Protein AF-A0A9D2FUJ1-F1 (afdb_monomer_lite)

Sequence (93 aa):
MILISLLTLFCIGIFVGVAFSGVPKVSEWAMRRAIQKYFIVKANEYSLEVDMENPGWFLVTTAEGQYQVKFSDLKPIQVVQSYELSSVEGEEA

pLDDT: mean 71.36, std 12.02, range [39.41, 85.69]

Organism: NCBI:txid2838763

Foldseek 3Di:
DVVVVVVVVVVVVVVVVVVVVPPPVVLVVLVLVQCCVPVVDDSVQWDWAQDPPDHQWIWIQGPVAIKIFHWDPDPSIHTPDIDGPPPPDDDDD

Radius of gyration: 20.02 Å; chains: 1; bounding box: 27×37×72 Å

Secondary structure (DSSP, 8-state):
-HHHHHHHHHHHHHHHHHHHT-S-HHHHHHHHHHHHHHH---TTSEEEEE-SSSTT-EEEEESS-EEEEEE-SSSSP-EEEEEEE--------

Structure (mmCIF, N/CA/C/O backbone):
data_AF-A0A9D2FUJ1-F1
#
_entry.id   AF-A0A9D2FUJ1-F1
#
loop_
_atom_site.group_PDB
_atom_site.id
_atom_site.type_symbol
_atom_site.label_atom_id
_atom_site.label_alt_id
_atom_site.label_comp_id
_atom_site.label_asym_id
_atom_site.label_entity_id
_atom_site.label_seq_id
_atom_site.pdbx_PDB_ins_code
_atom_site.Cartn_x
_atom_site.Cartn_y
_atom_site.Cartn_z
_atom_site.occupancy
_atom_site.B_iso_or_equiv
_atom_site.auth_seq_id
_atom_site.auth_comp_id
_atom_site.auth_asym_id
_atom_site.auth_atom_id
_atom_site.pdbx_PDB_model_num
ATOM 1 N N . MET A 1 1 ? 12.781 4.744 -48.879 1.00 60.06 1 MET A N 1
ATOM 2 C CA . MET A 1 1 ? 13.613 4.975 -47.673 1.00 60.06 1 MET A CA 1
ATOM 3 C C . MET A 1 1 ? 12.850 5.681 -46.545 1.00 60.06 1 MET A C 1
ATOM 5 O O . MET A 1 1 ? 12.953 5.215 -45.424 1.00 60.06 1 MET A O 1
ATOM 9 N N . ILE A 1 2 ? 12.023 6.706 -46.813 1.00 66.56 2 ILE A N 1
ATOM 10 C CA . ILE A 1 2 ? 11.290 7.488 -45.781 1.00 66.56 2 ILE A CA 1
ATOM 11 C C . ILE A 1 2 ? 10.133 6.718 -45.101 1.00 66.56 2 ILE A C 1
ATOM 13 O O . ILE A 1 2 ? 9.885 6.866 -43.908 1.00 66.56 2 ILE A O 1
ATOM 17 N N . LEU A 1 3 ? 9.432 5.853 -45.841 1.00 63.66 3 LEU A N 1
ATOM 18 C CA . LEU A 1 3 ? 8.316 5.057 -45.301 1.00 63.66 3 LEU A CA 1
ATOM 19 C C . LEU A 1 3 ? 8.761 4.048 -44.229 1.00 63.66 3 LEU A C 1
ATOM 21 O O . LEU A 1 3 ? 8.052 3.822 -43.255 1.00 63.66 3 LEU A O 1
ATOM 25 N N . ILE A 1 4 ? 9.959 3.481 -44.387 1.00 67.50 4 ILE A N 1
ATOM 26 C CA . ILE A 1 4 ? 10.513 2.494 -43.453 1.00 67.50 4 ILE A CA 1
ATOM 27 C C . ILE A 1 4 ? 10.955 3.188 -42.159 1.00 67.50 4 ILE A C 1
ATOM 29 O O . ILE A 1 4 ? 10.722 2.652 -41.081 1.00 67.50 4 ILE A O 1
ATOM 33 N N . SER A 1 5 ? 11.510 4.405 -42.248 1.00 68.69 5 SER A N 1
ATOM 34 C CA . SER A 1 5 ? 11.883 5.189 -41.064 1.00 68.69 5 SER A CA 1
ATOM 35 C C . SER A 1 5 ? 10.677 5.684 -40.261 1.00 68.69 5 SER A C 1
ATOM 37 O O . SER A 1 5 ? 10.760 5.783 -39.041 1.00 68.69 5 SER A O 1
ATOM 39 N N . LEU A 1 6 ? 9.545 5.977 -40.916 1.00 68.69 6 LEU A N 1
ATOM 40 C CA . LEU A 1 6 ? 8.307 6.311 -40.199 1.00 68.69 6 LEU A CA 1
ATOM 41 C C . LEU A 1 6 ? 7.750 5.099 -39.446 1.00 68.69 6 LEU A C 1
ATOM 43 O O . LEU A 1 6 ? 7.321 5.233 -38.302 1.00 68.69 6 LEU A O 1
ATOM 47 N N . LEU A 1 7 ? 7.784 3.919 -40.072 1.00 73.25 7 LEU A N 1
ATOM 48 C CA . LEU A 1 7 ? 7.298 2.687 -39.455 1.00 73.25 7 LEU A CA 1
ATOM 49 C C . LEU A 1 7 ? 8.141 2.306 -38.227 1.00 73.25 7 LEU A C 1
ATOM 51 O O . LEU A 1 7 ? 7.590 1.932 -37.195 1.00 73.25 7 LEU A O 1
ATOM 55 N N . THR A 1 8 ? 9.467 2.454 -38.303 1.00 70.19 8 THR A N 1
ATOM 56 C CA . THR A 1 8 ? 10.354 2.163 -37.167 1.00 70.19 8 THR A CA 1
ATOM 57 C C . THR A 1 8 ? 10.171 3.151 -36.019 1.00 70.19 8 THR A C 1
ATOM 59 O O . THR A 1 8 ? 10.086 2.718 -34.872 1.00 70.19 8 THR A O 1
ATOM 62 N N . LEU A 1 9 ? 10.029 4.452 -36.296 1.00 69.69 9 LEU A N 1
ATOM 63 C CA . LEU A 1 9 ? 9.717 5.454 -35.267 1.00 69.69 9 LEU A CA 1
ATOM 64 C C . LEU A 1 9 ? 8.368 5.183 -34.588 1.00 69.69 9 LEU A C 1
ATOM 66 O O . LEU A 1 9 ? 8.262 5.309 -33.368 1.00 69.69 9 LEU A O 1
ATOM 70 N N . PHE A 1 10 ? 7.360 4.751 -35.349 1.00 72.00 10 PHE A N 1
ATOM 71 C CA . PHE A 1 10 ? 6.050 4.395 -34.806 1.00 72.00 10 PHE A CA 1
ATOM 72 C C . PHE A 1 10 ? 6.119 3.155 -33.899 1.00 72.00 10 PHE A C 1
ATOM 74 O O . PHE A 1 10 ? 5.568 3.160 -32.798 1.00 72.00 10 PHE A O 1
ATOM 81 N N . CYS A 1 11 ? 6.866 2.121 -34.301 1.00 65.75 11 CYS A N 1
ATOM 82 C CA . CYS A 1 11 ? 7.084 0.933 -33.472 1.00 65.75 11 CYS A CA 1
ATOM 83 C C . CYS A 1 11 ? 7.844 1.248 -32.173 1.00 65.75 11 CYS A C 1
ATOM 85 O O . CYS A 1 11 ? 7.472 0.736 -31.118 1.00 65.75 11 CYS A O 1
ATOM 87 N N . ILE A 1 12 ? 8.867 2.108 -32.226 1.00 66.69 12 ILE A N 1
ATOM 88 C CA . ILE A 1 12 ? 9.623 2.529 -31.036 1.00 66.69 12 ILE A CA 1
ATOM 89 C C . ILE A 1 12 ? 8.732 3.364 -30.105 1.00 66.69 12 ILE A C 1
ATOM 91 O O . ILE A 1 12 ? 8.730 3.131 -28.899 1.00 66.69 12 ILE A O 1
ATOM 95 N N . GLY A 1 13 ? 7.915 4.274 -30.648 1.00 60.53 13 GLY A N 1
ATOM 96 C CA . GLY A 1 13 ? 6.973 5.080 -29.864 1.00 60.53 13 GLY A CA 1
ATOM 97 C C . GLY A 1 13 ? 5.940 4.241 -29.103 1.00 60.53 13 GLY A C 1
ATOM 98 O O . GLY A 1 13 ? 5.684 4.506 -27.929 1.00 60.53 13 GLY A O 1
ATOM 99 N N . ILE A 1 14 ? 5.402 3.184 -29.724 1.00 61.16 14 ILE A N 1
ATOM 100 C CA . ILE A 1 14 ? 4.470 2.256 -29.059 1.00 61.16 14 ILE A CA 1
ATOM 101 C C . ILE A 1 14 ? 5.184 1.444 -27.972 1.00 61.16 14 ILE A C 1
ATOM 103 O O . ILE A 1 14 ? 4.661 1.314 -26.868 1.00 61.16 14 ILE A O 1
ATOM 107 N N . PHE A 1 15 ? 6.387 0.930 -28.244 1.00 58.09 15 PHE A N 1
ATOM 108 C CA . PHE A 1 15 ? 7.144 0.148 -27.260 1.00 58.09 15 PHE A CA 1
ATOM 109 C C . PHE A 1 15 ? 7.530 0.970 -26.026 1.00 58.09 15 PHE A C 1
ATOM 111 O O . PHE A 1 15 ? 7.392 0.495 -24.899 1.00 58.09 15 PHE A O 1
ATOM 118 N N . VAL A 1 16 ? 7.967 2.215 -26.226 1.00 56.66 16 VAL A N 1
ATOM 119 C CA . VAL A 1 16 ? 8.318 3.128 -25.128 1.00 56.66 16 VAL A CA 1
ATOM 120 C C . VAL A 1 16 ? 7.063 3.557 -24.357 1.00 56.66 16 VAL A C 1
ATOM 122 O O . VAL A 1 16 ? 7.083 3.569 -23.127 1.00 56.66 16 VAL A O 1
ATOM 125 N N . GLY A 1 17 ? 5.945 3.821 -25.043 1.00 53.31 17 GLY A N 1
ATOM 126 C CA . GLY A 1 17 ? 4.669 4.157 -24.398 1.00 53.31 17 GLY A CA 1
ATOM 127 C C . GLY A 1 17 ? 4.097 3.024 -23.536 1.00 53.31 17 GLY A C 1
ATOM 128 O O . GLY A 1 17 ? 3.620 3.270 -22.429 1.00 53.31 17 GLY A O 1
ATOM 129 N N . VAL A 1 18 ? 4.201 1.772 -23.997 1.00 55.97 18 VAL A N 1
ATOM 130 C CA . VAL A 1 18 ? 3.758 0.584 -23.241 1.00 55.97 18 VAL A CA 1
ATOM 131 C C . VAL A 1 18 ? 4.680 0.291 -22.051 1.00 55.97 18 VAL A C 1
ATOM 133 O O . VAL A 1 18 ? 4.204 -0.140 -21.002 1.00 55.97 18 VAL A O 1
ATOM 136 N N . ALA A 1 19 ? 5.983 0.564 -22.167 1.00 53.59 19 ALA A N 1
ATOM 137 C CA . ALA A 1 19 ? 6.920 0.401 -21.056 1.00 53.59 19 ALA A CA 1
ATOM 138 C C . ALA A 1 19 ? 6.673 1.419 -19.925 1.00 53.59 19 ALA A C 1
ATOM 140 O O . ALA A 1 19 ? 6.748 1.057 -18.751 1.00 53.59 19 ALA A O 1
ATOM 141 N N . PHE A 1 20 ? 6.313 2.666 -20.254 1.00 47.34 20 PHE A N 1
ATOM 142 C CA . PHE A 1 20 ? 6.018 3.703 -19.255 1.00 47.34 20 PHE A CA 1
ATOM 143 C C . PHE A 1 20 ? 4.651 3.546 -18.571 1.00 47.34 20 PHE A C 1
ATOM 145 O O . PHE A 1 20 ? 4.509 3.950 -17.420 1.00 47.34 20 PHE A O 1
ATOM 152 N N . SER A 1 21 ? 3.666 2.883 -19.192 1.00 50.56 21 SER A N 1
ATOM 153 C CA . SER A 1 21 ? 2.431 2.483 -18.488 1.00 50.56 21 SER A CA 1
ATOM 154 C C . SER A 1 21 ? 2.634 1.277 -17.554 1.00 50.56 21 SER A C 1
ATOM 156 O O . SER A 1 21 ? 1.672 0.757 -16.988 1.00 50.56 21 SER A O 1
ATOM 158 N N . GLY A 1 22 ? 3.867 0.773 -17.467 1.00 47.28 22 GLY A N 1
ATOM 159 C CA . GLY A 1 22 ? 4.264 -0.449 -16.785 1.00 47.28 22 GLY A CA 1
ATOM 160 C C . GLY A 1 22 ? 4.773 -0.249 -15.361 1.00 47.28 22 GLY A C 1
ATOM 161 O O . GLY A 1 22 ? 5.552 -1.085 -14.909 1.00 47.28 22 GLY A O 1
ATOM 162 N N . VAL A 1 23 ? 4.331 0.782 -14.622 1.00 51.72 23 VAL A N 1
ATOM 163 C CA . VAL A 1 23 ? 4.286 0.633 -13.155 1.00 51.72 23 VAL A CA 1
ATOM 164 C C . VAL A 1 23 ? 3.384 -0.580 -12.930 1.00 51.72 23 VAL A C 1
ATOM 166 O O . VAL A 1 23 ? 2.216 -0.558 -13.327 1.00 51.72 23 VAL A O 1
ATOM 169 N N . PRO A 1 24 ? 3.935 -1.718 -12.490 1.00 53.69 24 PRO A N 1
ATOM 170 C CA . PRO A 1 24 ? 3.306 -2.990 -12.764 1.00 53.69 24 PRO A CA 1
ATOM 171 C C . PRO A 1 24 ? 2.023 -3.033 -11.944 1.00 53.69 24 PRO A C 1
ATOM 173 O O . PRO A 1 24 ? 2.085 -3.047 -10.725 1.00 53.69 24 PRO A O 1
ATOM 176 N N . LYS A 1 25 ? 0.852 -3.125 -12.584 1.00 56.47 25 LYS A N 1
ATOM 177 C CA . LYS A 1 25 ? -0.442 -3.375 -11.904 1.00 56.47 25 LYS A CA 1
ATOM 178 C C . LYS A 1 25 ? -0.359 -4.487 -10.840 1.00 56.47 25 LYS A C 1
ATOM 180 O O . LYS A 1 25 ? -1.137 -4.529 -9.894 1.00 56.47 25 LYS A O 1
ATOM 185 N N . VAL A 1 26 ? 0.614 -5.388 -10.988 1.00 58.75 26 VAL A N 1
ATOM 186 C CA . VAL A 1 26 ? 0.973 -6.442 -10.036 1.00 58.75 26 VAL A CA 1
ATOM 187 C C . VAL A 1 26 ? 1.495 -5.901 -8.693 1.00 58.75 26 VAL A C 1
ATOM 189 O O . VAL A 1 26 ? 1.141 -6.464 -7.659 1.00 58.75 26 VAL A O 1
ATOM 192 N N . SER A 1 27 ? 2.309 -4.836 -8.666 1.00 67.81 27 SER A N 1
ATOM 193 C CA . SER A 1 27 ? 2.789 -4.230 -7.414 1.00 67.81 27 SER A CA 1
ATOM 194 C C . SER A 1 27 ? 1.666 -3.522 -6.672 1.00 67.81 27 SER A C 1
ATOM 196 O O . SER A 1 27 ? 1.551 -3.715 -5.469 1.00 67.81 27 SER A O 1
ATOM 198 N N . GLU A 1 28 ? 0.783 -2.804 -7.373 1.00 72.06 28 GLU A N 1
ATOM 199 C CA . GLU A 1 28 ? -0.412 -2.215 -6.754 1.00 72.06 28 GLU A CA 1
ATOM 200 C C . GLU A 1 28 ? -1.313 -3.288 -6.143 1.00 72.06 28 GLU A C 1
ATOM 202 O O . GLU A 1 28 ? -1.790 -3.143 -5.019 1.00 72.06 28 GLU A O 1
ATOM 207 N N . TRP A 1 29 ? -1.534 -4.396 -6.853 1.00 75.44 29 TRP A N 1
ATOM 208 C CA . TRP A 1 29 ? -2.362 -5.485 -6.340 1.00 75.44 29 TRP A CA 1
ATOM 209 C C . TRP A 1 29 ? -1.727 -6.170 -5.120 1.00 75.44 29 TRP A C 1
ATOM 211 O O . TRP A 1 29 ? -2.420 -6.494 -4.155 1.00 75.44 29 TRP A O 1
ATOM 221 N N . ALA A 1 30 ? -0.402 -6.337 -5.125 1.00 79.62 30 ALA A N 1
ATOM 222 C CA . ALA A 1 30 ? 0.346 -6.867 -3.989 1.00 79.62 30 ALA A CA 1
ATOM 223 C C . ALA A 1 30 ? 0.342 -5.909 -2.783 1.00 79.62 30 ALA A C 1
ATOM 225 O O . ALA A 1 30 ? 0.127 -6.368 -1.663 1.00 79.62 30 ALA A O 1
ATOM 226 N N . MET A 1 31 ? 0.484 -4.597 -3.002 1.00 77.56 31 MET A N 1
ATOM 227 C CA . MET A 1 31 ? 0.345 -3.570 -1.960 1.00 77.56 31 MET A CA 1
ATOM 228 C C . MET A 1 31 ? -1.063 -3.575 -1.364 1.00 77.56 31 MET A C 1
ATOM 230 O O . MET A 1 31 ? -1.215 -3.651 -0.148 1.00 77.56 31 MET A O 1
ATOM 234 N N . ARG A 1 32 ? -2.107 -3.604 -2.204 1.00 81.69 32 ARG A N 1
ATOM 235 C CA . ARG A 1 32 ? -3.504 -3.705 -1.749 1.00 81.69 32 ARG A CA 1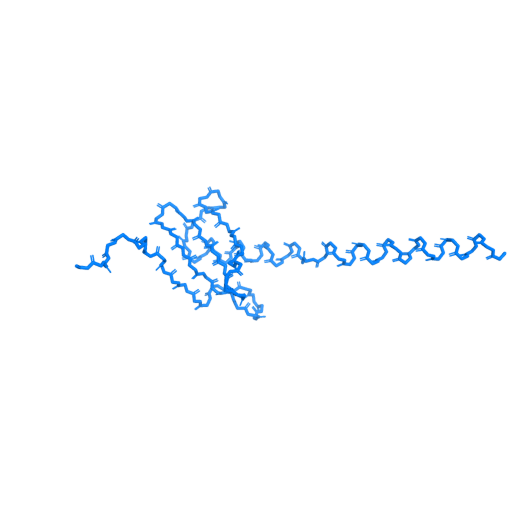
ATOM 236 C C . ARG A 1 32 ? -3.718 -4.931 -0.867 1.00 81.69 32 ARG A C 1
ATOM 238 O O . ARG A 1 32 ? -4.298 -4.824 0.207 1.00 81.69 32 ARG A O 1
ATOM 245 N N . ARG A 1 33 ? -3.197 -6.085 -1.281 1.00 83.12 33 ARG A N 1
ATOM 246 C CA . ARG A 1 33 ? -3.292 -7.323 -0.500 1.00 83.12 33 ARG A CA 1
ATOM 247 C C . ARG A 1 33 ? -2.511 -7.251 0.815 1.00 83.12 33 ARG A C 1
ATOM 249 O O . ARG A 1 33 ? -2.964 -7.811 1.810 1.00 83.12 33 ARG A O 1
ATOM 256 N N . ALA A 1 34 ? -1.364 -6.573 0.830 1.00 84.25 34 ALA A N 1
ATOM 257 C CA . ALA A 1 34 ? -0.574 -6.354 2.039 1.00 84.25 34 ALA A CA 1
ATOM 258 C C . ALA A 1 34 ? -1.323 -5.483 3.059 1.00 84.25 34 ALA A C 1
ATOM 260 O O . ALA A 1 34 ? -1.385 -5.858 4.226 1.00 84.25 34 ALA A O 1
ATOM 261 N N . ILE A 1 35 ? -1.951 -4.389 2.613 1.00 84.62 35 ILE A N 1
ATOM 262 C CA . ILE A 1 35 ? -2.768 -3.500 3.460 1.00 84.62 35 ILE A CA 1
ATOM 263 C C . ILE A 1 35 ? -3.963 -4.260 4.039 1.00 84.62 35 ILE A C 1
ATOM 265 O O . ILE A 1 35 ? -4.152 -4.268 5.250 1.00 84.62 35 ILE A O 1
ATOM 269 N N . GLN A 1 36 ? -4.721 -4.969 3.194 1.00 84.62 36 GLN A N 1
ATOM 270 C CA . GLN A 1 36 ? -5.874 -5.769 3.633 1.00 84.62 36 GLN A CA 1
ATOM 271 C C . GLN A 1 36 ? -5.487 -6.814 4.682 1.00 84.62 36 GLN A C 1
ATOM 273 O O . GLN A 1 36 ? -6.237 -7.064 5.618 1.00 84.62 36 GLN A O 1
ATOM 278 N N . LYS A 1 37 ? -4.307 -7.427 4.535 1.00 85.69 37 LYS A N 1
ATOM 279 C CA . LYS A 1 37 ? -3.801 -8.413 5.492 1.00 85.69 37 LYS A CA 1
ATOM 280 C C . LYS A 1 37 ? -3.336 -7.772 6.802 1.00 85.69 37 LYS A C 1
ATOM 282 O O . LYS A 1 37 ? -3.492 -8.400 7.841 1.00 85.69 37 LYS A O 1
ATOM 287 N N . TYR A 1 38 ? -2.743 -6.579 6.746 1.00 84.44 38 TYR A N 1
ATOM 288 C CA . TYR A 1 38 ? -2.193 -5.895 7.918 1.00 84.44 38 TYR A CA 1
ATOM 289 C C . TYR A 1 38 ? -3.285 -5.236 8.768 1.00 84.44 38 TYR A C 1
ATOM 291 O O . TYR A 1 38 ? -3.355 -5.487 9.964 1.00 84.44 38 TYR A O 1
ATOM 299 N N . PHE A 1 39 ? -4.170 -4.459 8.140 1.00 80.50 39 PHE A N 1
ATOM 300 C CA . PHE A 1 39 ? -5.234 -3.719 8.827 1.00 80.50 39 PHE A CA 1
ATOM 301 C C . PHE A 1 39 ? -6.550 -4.505 8.944 1.00 80.50 39 PHE A C 1
ATOM 303 O O . PHE A 1 39 ? -7.490 -4.028 9.560 1.00 80.50 39 PHE A O 1
ATOM 310 N N . ILE A 1 40 ? -6.645 -5.710 8.360 1.00 83.12 40 ILE A N 1
ATOM 311 C CA . ILE A 1 40 ? -7.868 -6.545 8.374 1.00 83.12 40 ILE A CA 1
ATOM 312 C C . ILE A 1 40 ? -9.082 -5.782 7.788 1.00 83.12 40 ILE A C 1
ATOM 314 O O . ILE A 1 40 ? -10.223 -5.939 8.212 1.00 83.12 40 ILE A O 1
ATOM 318 N N . VAL A 1 41 ? -8.831 -4.958 6.768 1.00 80.62 41 VAL A N 1
ATOM 319 C CA . VAL A 1 41 ? -9.831 -4.116 6.086 1.00 80.62 41 VAL A CA 1
ATOM 320 C C . VAL A 1 41 ? -10.161 -4.650 4.694 1.00 80.62 41 VAL A C 1
ATOM 322 O O . VAL A 1 41 ? -9.333 -5.298 4.043 1.00 80.62 41 VAL A O 1
ATOM 325 N N . LYS A 1 42 ? -11.358 -4.355 4.183 1.00 80.62 42 LYS A N 1
ATOM 326 C CA . LYS A 1 42 ? -11.725 -4.643 2.786 1.00 80.62 42 LYS A CA 1
ATOM 327 C C . LYS A 1 42 ? -11.191 -3.581 1.827 1.00 80.62 42 LYS A C 1
ATOM 329 O O . LYS A 1 42 ? -10.917 -2.453 2.205 1.00 80.62 42 LYS A O 1
ATOM 334 N N . ALA A 1 43 ? -11.111 -3.921 0.537 1.00 72.94 43 ALA A N 1
ATOM 335 C CA . ALA A 1 43 ? -10.629 -3.034 -0.536 1.00 72.94 43 ALA A CA 1
ATOM 336 C C . ALA A 1 43 ? -11.336 -1.668 -0.638 1.00 72.94 43 ALA A C 1
ATOM 338 O O . ALA A 1 43 ? -10.786 -0.753 -1.242 1.00 72.94 43 ALA A O 1
ATOM 339 N N . ASN A 1 44 ? -12.562 -1.567 -0.126 1.00 79.25 44 ASN A N 1
ATOM 340 C CA . ASN A 1 44 ? -13.405 -0.373 -0.136 1.00 79.25 44 ASN A CA 1
ATOM 341 C C . ASN A 1 44 ? -13.387 0.398 1.194 1.00 79.25 44 ASN A C 1
ATOM 343 O O . ASN A 1 44 ? -14.030 1.436 1.287 1.00 79.25 44 ASN A O 1
ATOM 347 N N . GLU A 1 45 ? -12.707 -0.124 2.214 1.00 79.75 45 GLU A N 1
ATOM 348 C CA . GLU A 1 45 ? -12.653 0.440 3.570 1.00 79.75 45 GLU A CA 1
ATOM 349 C C . GLU A 1 45 ? -11.348 1.223 3.814 1.00 79.75 45 GLU A C 1
ATOM 351 O O . GLU A 1 45 ? -11.121 1.717 4.915 1.00 79.75 45 GLU A O 1
ATOM 356 N N . TYR A 1 46 ? -10.499 1.355 2.785 1.00 82.44 46 TYR A N 1
ATOM 357 C CA . TYR A 1 46 ? -9.291 2.173 2.831 1.00 82.44 46 TYR A CA 1
ATOM 358 C C . TYR A 1 46 ? -8.998 2.874 1.498 1.00 82.44 46 TYR A C 1
ATOM 360 O O . TYR A 1 46 ? -9.301 2.349 0.422 1.00 82.44 46 TYR A O 1
ATOM 368 N N . SER A 1 47 ? -8.352 4.037 1.566 1.00 82.44 47 SER A N 1
ATOM 369 C CA . SER A 1 47 ? -7.682 4.676 0.430 1.00 82.44 47 SER A CA 1
ATOM 370 C C . SER A 1 47 ? -6.170 4.499 0.548 1.00 82.44 47 SER A C 1
ATOM 372 O O . SER A 1 47 ? -5.633 4.360 1.644 1.00 82.44 47 SER A O 1
ATOM 3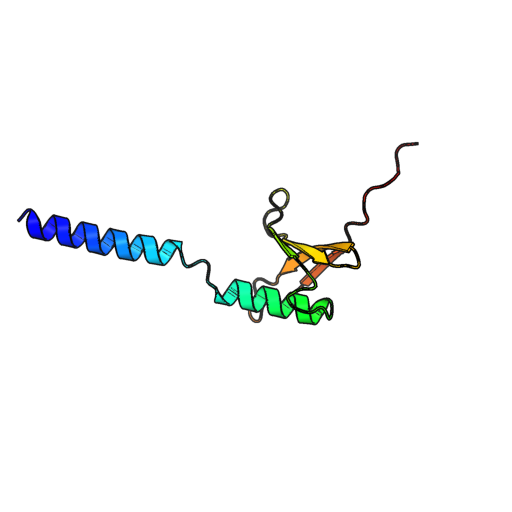74 N N . LEU A 1 48 ? -5.490 4.443 -0.597 1.00 78.88 48 LEU A N 1
ATOM 375 C CA . LEU A 1 48 ? -4.035 4.378 -0.687 1.00 78.88 48 LEU A CA 1
ATOM 376 C C . LEU A 1 48 ? -3.574 5.547 -1.550 1.00 78.88 48 LEU A C 1
ATOM 378 O O . LEU A 1 48 ? -3.927 5.610 -2.729 1.00 78.88 48 LEU A O 1
ATOM 382 N N . GLU A 1 49 ? -2.772 6.422 -0.969 1.00 78.94 49 GLU A N 1
ATOM 383 C CA . GLU A 1 49 ? -2.174 7.579 -1.622 1.00 78.94 49 GLU A CA 1
ATOM 384 C C . GLU A 1 49 ? -0.653 7.520 -1.468 1.00 78.94 49 GLU A C 1
ATOM 386 O O . GLU A 1 49 ? -0.119 6.931 -0.527 1.00 78.94 49 GLU A O 1
ATOM 391 N N . VAL A 1 50 ? 0.067 8.078 -2.436 1.00 75.88 50 VAL A N 1
ATOM 392 C CA . VAL A 1 50 ? 1.523 8.212 -2.330 1.00 75.88 50 VAL A CA 1
ATOM 393 C C . VAL A 1 50 ? 1.798 9.458 -1.507 1.00 75.88 50 VAL A C 1
ATOM 395 O O . VAL A 1 50 ? 1.284 10.526 -1.838 1.00 75.88 50 VAL A O 1
ATOM 398 N N . ASP A 1 51 ? 2.606 9.325 -0.460 1.00 75.38 51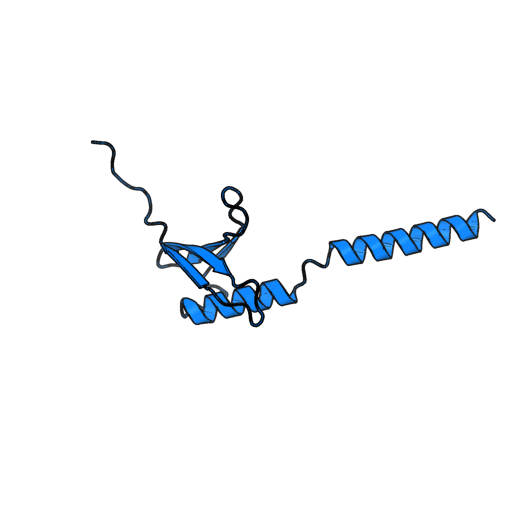 ASP A N 1
ATOM 399 C CA . ASP A 1 51 ? 3.051 10.487 0.295 1.00 75.38 51 ASP A CA 1
ATOM 400 C C . ASP A 1 51 ? 4.042 11.285 -0.568 1.00 75.38 51 ASP A C 1
ATOM 402 O O . ASP A 1 51 ? 5.158 10.842 -0.849 1.00 75.38 51 ASP A O 1
ATOM 406 N N . MET A 1 52 ? 3.590 12.442 -1.057 1.00 71.31 52 MET A N 1
ATOM 407 C CA . MET A 1 52 ? 4.395 13.348 -1.882 1.00 71.31 52 MET A CA 1
ATOM 408 C C . MET A 1 52 ? 5.509 14.022 -1.072 1.00 71.31 52 MET A C 1
ATOM 410 O O . MET A 1 52 ? 6.510 14.441 -1.654 1.00 71.31 52 MET A O 1
ATOM 414 N N . GLU A 1 53 ? 5.347 14.132 0.247 1.00 70.69 53 GLU A N 1
ATOM 415 C CA . GLU A 1 53 ? 6.309 14.772 1.144 1.00 70.69 53 GLU A CA 1
ATOM 416 C C . GLU A 1 53 ? 7.405 13.786 1.571 1.00 70.69 53 GLU A C 1
ATOM 418 O O . GLU A 1 53 ? 8.563 14.179 1.723 1.00 70.69 53 GLU A O 1
ATOM 423 N N . ASN A 1 54 ? 7.074 12.493 1.681 1.00 70.12 54 ASN A N 1
ATOM 424 C CA . ASN A 1 54 ? 8.002 11.437 2.094 1.00 70.12 54 ASN A CA 1
ATOM 425 C C . ASN A 1 54 ? 8.177 10.350 1.013 1.00 70.12 54 ASN A C 1
ATOM 427 O O . ASN A 1 54 ? 7.464 9.341 1.013 1.00 70.12 54 ASN A O 1
ATOM 431 N N . PRO A 1 55 ? 9.174 10.471 0.112 1.00 69.75 55 PRO A N 1
ATOM 432 C CA . PRO A 1 55 ? 9.375 9.502 -0.961 1.00 69.75 55 PRO A CA 1
ATOM 433 C C . PRO A 1 55 ? 9.672 8.098 -0.409 1.00 69.75 55 PRO A C 1
ATOM 435 O O . PRO A 1 55 ? 10.641 7.883 0.322 1.00 69.75 55 PRO A O 1
ATOM 438 N N . GLY A 1 56 ? 8.838 7.124 -0.785 1.00 71.56 56 GLY A N 1
ATOM 439 C CA . GLY A 1 56 ? 8.916 5.732 -0.315 1.00 71.56 56 GLY A CA 1
ATOM 440 C C . GLY A 1 56 ? 7.937 5.385 0.811 1.00 71.56 56 GLY A C 1
ATOM 441 O O . GLY A 1 56 ? 7.863 4.217 1.203 1.00 71.56 56 GLY A O 1
ATOM 442 N N . TRP A 1 57 ? 7.174 6.366 1.291 1.00 78.69 57 TRP A N 1
ATOM 443 C CA . TRP A 1 57 ? 6.046 6.179 2.194 1.00 78.69 57 TRP A CA 1
ATOM 444 C C . TRP A 1 57 ? 4.723 6.305 1.444 1.00 78.69 57 TRP A C 1
ATOM 446 O O . TRP A 1 57 ? 4.607 6.986 0.424 1.00 78.69 57 TRP A O 1
ATOM 456 N N . PHE A 1 58 ? 3.719 5.600 1.946 1.00 82.12 58 PHE A N 1
ATOM 457 C CA . PHE A 1 58 ? 2.373 5.611 1.401 1.00 82.12 58 PHE A CA 1
ATOM 458 C C . PHE A 1 58 ? 1.393 5.948 2.511 1.00 82.12 58 PHE A C 1
ATOM 460 O O . PHE A 1 58 ? 1.503 5.432 3.619 1.00 82.12 58 PHE A O 1
ATOM 467 N N . LEU A 1 59 ? 0.424 6.793 2.206 1.00 83.31 59 LEU A N 1
ATOM 468 C CA . LEU A 1 59 ? -0.659 7.148 3.104 1.00 83.31 59 LEU A CA 1
ATOM 469 C C . LEU A 1 59 ? -1.810 6.171 2.897 1.00 83.31 59 LEU A C 1
ATOM 471 O O . LEU A 1 59 ? -2.326 6.005 1.792 1.00 83.31 59 LEU A O 1
ATOM 475 N N . VAL A 1 60 ? -2.209 5.506 3.970 1.00 84.56 60 VAL A N 1
ATOM 476 C CA . VAL A 1 60 ? -3.379 4.642 4.030 1.00 84.56 60 VAL A CA 1
ATOM 477 C C . VAL A 1 60 ? -4.387 5.292 4.953 1.00 84.56 60 VAL A C 1
ATOM 479 O O . VAL A 1 60 ? -4.179 5.356 6.159 1.00 84.56 60 VAL A O 1
ATOM 482 N N . THR A 1 61 ? -5.491 5.766 4.389 1.00 81.00 61 THR A N 1
ATOM 483 C CA . THR A 1 61 ? -6.605 6.278 5.192 1.00 81.00 61 THR A CA 1
ATOM 484 C C . THR A 1 61 ? -7.618 5.166 5.354 1.00 81.00 61 THR A C 1
ATOM 486 O O . THR A 1 61 ? -8.098 4.622 4.362 1.00 81.00 61 THR A O 1
ATOM 489 N N . THR A 1 62 ? -7.944 4.828 6.592 1.00 83.88 62 THR A N 1
ATOM 490 C CA . THR A 1 62 ? -8.996 3.868 6.944 1.00 83.88 62 THR A CA 1
ATOM 491 C C . THR A 1 62 ? -10.091 4.581 7.739 1.00 83.88 62 THR A C 1
ATOM 493 O O . THR A 1 62 ? -9.980 5.771 8.028 1.00 83.88 62 THR A O 1
ATOM 496 N N . ALA A 1 63 ? -11.150 3.862 8.113 1.00 78.06 63 ALA A N 1
ATOM 497 C CA . ALA A 1 63 ? -12.172 4.397 9.013 1.00 78.06 63 ALA A CA 1
ATOM 498 C C . ALA A 1 63 ? -11.642 4.707 10.429 1.00 78.06 63 ALA A C 1
ATOM 500 O O . ALA A 1 63 ? -12.242 5.520 11.126 1.00 78.06 63 ALA A O 1
ATOM 501 N N . GLU A 1 64 ? -10.550 4.061 10.850 1.00 78.38 64 GLU A N 1
ATOM 502 C CA . GLU A 1 64 ? -9.970 4.216 12.191 1.00 78.38 64 GLU A CA 1
ATOM 503 C C . GLU A 1 64 ? -8.997 5.399 12.271 1.00 78.38 64 GLU A C 1
ATOM 505 O O . GLU A 1 64 ? -8.855 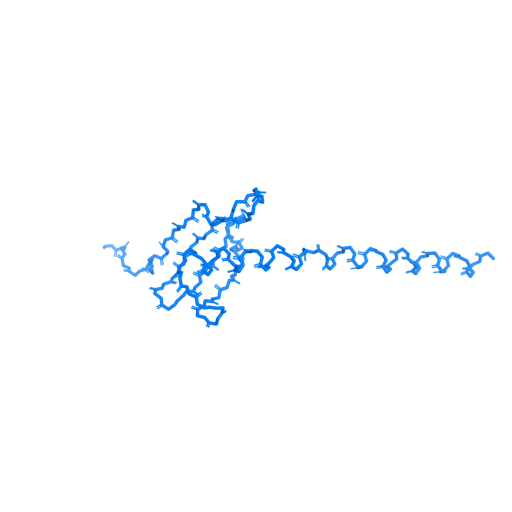6.008 13.326 1.00 78.38 64 GLU A O 1
ATOM 510 N N . GLY A 1 65 ? -8.383 5.774 11.147 1.00 78.50 65 GLY A N 1
ATOM 511 C CA . GLY A 1 65 ? -7.405 6.851 11.106 1.00 78.50 65 GLY A CA 1
ATOM 512 C C . GLY A 1 65 ? -6.571 6.862 9.831 1.00 78.50 65 GLY A C 1
ATOM 513 O O . GLY A 1 65 ? -6.765 6.054 8.911 1.00 78.50 65 GLY A O 1
ATOM 514 N N . GLN A 1 66 ? -5.633 7.805 9.781 1.00 83.44 66 GLN A N 1
ATOM 515 C CA . GLN A 1 66 ? -4.634 7.905 8.724 1.00 83.44 66 GLN A CA 1
ATOM 516 C C . GLN A 1 66 ? -3.336 7.242 9.173 1.00 83.44 66 GLN A C 1
ATOM 518 O O . GLN A 1 66 ? -2.844 7.486 10.269 1.00 83.44 66 GLN A O 1
ATOM 523 N N . TYR A 1 67 ? -2.763 6.415 8.306 1.00 83.06 67 TYR A N 1
ATOM 524 C CA . TYR A 1 67 ? -1.543 5.672 8.581 1.00 83.06 67 TYR A CA 1
ATOM 525 C C . TYR A 1 67 ? -0.515 5.923 7.486 1.00 83.06 67 TYR A C 1
ATOM 527 O O . TYR A 1 67 ? -0.797 5.740 6.307 1.00 83.06 67 TYR A O 1
ATOM 535 N N . GLN A 1 68 ? 0.708 6.273 7.858 1.00 85.19 68 GLN A N 1
ATOM 536 C CA . GLN A 1 68 ? 1.853 6.218 6.956 1.00 85.19 68 GLN A CA 1
ATOM 537 C C . GLN A 1 68 ? 2.442 4.814 6.990 1.00 85.19 68 GLN A C 1
ATOM 539 O O . GLN A 1 68 ? 2.918 4.347 8.022 1.00 85.19 68 GLN A O 1
ATOM 544 N N . VAL A 1 69 ? 2.434 4.132 5.854 1.00 85.06 69 VAL A N 1
ATOM 545 C CA . VAL A 1 69 ? 2.957 2.779 5.704 1.00 85.06 69 VAL A CA 1
ATOM 546 C C . VAL A 1 69 ? 4.119 2.719 4.734 1.00 85.06 69 VAL A C 1
ATOM 548 O O . VAL A 1 69 ? 4.117 3.325 3.662 1.00 85.06 69 VAL A O 1
ATOM 551 N N . LYS A 1 70 ? 5.105 1.907 5.102 1.00 84.62 70 LYS A N 1
ATOM 552 C CA . LYS A 1 70 ? 6.233 1.546 4.255 1.00 84.62 70 LYS A CA 1
ATOM 553 C C . LYS A 1 70 ? 6.133 0.080 3.865 1.00 84.62 70 LYS A C 1
ATOM 555 O O . LYS A 1 70 ? 6.011 -0.807 4.718 1.00 84.62 70 LYS A O 1
ATOM 560 N N . PHE A 1 71 ? 6.200 -0.174 2.565 1.00 82.56 71 PHE A N 1
ATOM 561 C CA . PHE A 1 71 ? 6.191 -1.525 2.017 1.00 82.56 71 PHE A CA 1
ATOM 562 C C . PHE A 1 71 ? 7.602 -2.113 1.941 1.00 82.56 71 PHE A C 1
ATOM 564 O O . PHE A 1 71 ? 8.588 -1.385 1.850 1.00 82.56 71 PHE A O 1
ATOM 571 N N . SER A 1 72 ? 7.701 -3.442 1.965 1.00 79.56 72 SER A N 1
ATOM 572 C CA . SER A 1 72 ? 8.961 -4.141 1.737 1.00 79.56 72 SER A CA 1
ATOM 573 C C . SER A 1 72 ? 9.366 -4.075 0.270 1.00 79.56 72 SER A C 1
ATOM 575 O O . SER A 1 72 ? 8.567 -4.375 -0.618 1.00 79.56 72 SER A O 1
ATOM 577 N N . ASP A 1 73 ? 10.653 -3.837 0.033 1.00 73.88 73 ASP A N 1
ATOM 578 C CA . ASP A 1 73 ? 11.257 -3.961 -1.300 1.00 73.88 73 ASP A CA 1
ATOM 579 C C . ASP A 1 73 ? 11.382 -5.435 -1.747 1.00 73.88 73 ASP A C 1
ATOM 581 O O . ASP A 1 73 ? 11.582 -5.742 -2.924 1.00 73.88 73 ASP A O 1
ATOM 585 N N . LEU A 1 74 ? 11.236 -6.374 -0.803 1.00 72.94 74 LEU A N 1
ATOM 586 C CA . LEU A 1 74 ? 11.253 -7.817 -1.038 1.00 72.94 74 LEU A CA 1
ATOM 587 C C . LEU A 1 74 ? 9.864 -8.345 -1.432 1.00 72.94 74 LEU A C 1
ATOM 589 O O . LEU A 1 74 ? 8.838 -7.868 -0.950 1.00 72.94 74 LEU A O 1
ATOM 593 N N . LYS A 1 75 ? 9.833 -9.375 -2.291 1.00 72.38 75 LYS A N 1
ATOM 594 C CA . LYS A 1 75 ? 8.608 -10.106 -2.657 1.00 72.38 75 LYS A CA 1
ATOM 595 C C . LYS A 1 75 ? 8.431 -11.333 -1.743 1.00 72.38 75 LYS A C 1
ATOM 597 O O . LYS A 1 75 ? 9.395 -12.080 -1.587 1.00 72.38 75 LYS A O 1
ATOM 602 N N . PRO A 1 76 ? 7.223 -11.615 -1.217 1.00 68.81 76 PRO A N 1
ATOM 603 C CA . PRO A 1 76 ? 5.981 -10.868 -1.418 1.00 68.81 76 PRO A CA 1
ATOM 604 C C . PRO A 1 76 ? 5.975 -9.539 -0.650 1.00 68.81 76 PRO A C 1
ATOM 606 O O . PRO A 1 76 ? 6.445 -9.492 0.481 1.00 68.81 76 PRO A O 1
ATOM 609 N N . ILE A 1 77 ? 5.409 -8.498 -1.275 1.00 79.25 77 ILE A N 1
ATOM 610 C CA . ILE A 1 77 ? 5.291 -7.151 -0.696 1.00 79.25 77 ILE A CA 1
ATOM 611 C C . ILE A 1 77 ? 4.484 -7.231 0.603 1.00 79.25 77 ILE A C 1
ATOM 613 O O . ILE A 1 77 ? 3.384 -7.789 0.612 1.00 79.25 77 ILE A O 1
ATOM 617 N N . GLN A 1 78 ? 5.028 -6.683 1.687 1.00 81.88 78 GLN A N 1
ATOM 618 C CA . GLN A 1 78 ? 4.396 -6.631 3.007 1.00 81.88 78 GLN A CA 1
ATOM 619 C C . GLN A 1 78 ? 4.528 -5.235 3.613 1.00 81.88 78 GLN A C 1
ATOM 621 O O . GLN A 1 78 ? 5.444 -4.496 3.262 1.00 81.88 78 GLN A O 1
ATOM 626 N N . VAL A 1 79 ? 3.620 -4.876 4.522 1.00 81.50 79 VAL A N 1
ATOM 627 C CA . VAL A 1 79 ? 3.767 -3.670 5.347 1.00 81.50 79 VAL A CA 1
ATOM 628 C C . VAL A 1 79 ? 4.847 -3.963 6.386 1.00 81.50 79 VAL A C 1
ATOM 630 O O . VAL A 1 79 ? 4.686 -4.870 7.200 1.00 81.50 79 VAL A O 1
ATOM 633 N N . VAL A 1 80 ? 5.971 -3.252 6.310 1.00 82.44 80 VAL A N 1
ATOM 634 C CA . VAL A 1 80 ? 7.109 -3.424 7.233 1.00 82.44 80 VAL A CA 1
ATOM 635 C C . VAL A 1 80 ? 7.001 -2.451 8.395 1.00 82.44 80 VAL A C 1
ATOM 637 O O . VAL A 1 80 ? 7.404 -2.763 9.512 1.00 82.44 80 VAL A O 1
ATOM 640 N N . GLN A 1 81 ? 6.456 -1.269 8.125 1.00 77.56 81 GLN A N 1
ATOM 641 C CA . GLN A 1 81 ? 6.343 -0.197 9.095 1.00 77.56 81 GLN A CA 1
ATOM 642 C C . GLN A 1 81 ? 5.037 0.549 8.862 1.00 77.56 81 GLN A C 1
ATOM 644 O O . GLN A 1 81 ? 4.690 0.828 7.714 1.00 77.56 81 GLN A O 1
ATOM 649 N N . SER A 1 82 ? 4.327 0.849 9.944 1.00 82.25 82 SER A N 1
ATOM 650 C CA . SER A 1 82 ? 3.126 1.676 9.943 1.00 82.25 82 SER A CA 1
ATOM 651 C C . SER A 1 82 ? 3.212 2.672 11.090 1.00 82.25 82 SER A C 1
ATOM 653 O O . SER A 1 82 ? 3.472 2.278 12.227 1.00 82.25 82 SER A O 1
ATOM 655 N N . TYR A 1 83 ? 2.964 3.935 10.792 1.00 81.25 83 TYR A N 1
ATOM 656 C CA . TYR A 1 83 ? 2.799 4.993 11.772 1.00 81.25 83 TYR A CA 1
ATOM 657 C C . TYR A 1 83 ? 1.374 5.496 11.694 1.00 81.25 83 TYR A C 1
ATOM 659 O O . TYR A 1 83 ? 0.901 5.823 10.610 1.00 81.25 83 TYR A O 1
ATOM 667 N N . GLU A 1 84 ? 0.691 5.537 12.829 1.00 80.31 84 GLU A N 1
ATOM 668 C CA . GLU A 1 84 ? -0.573 6.249 12.927 1.00 80.31 84 GLU A CA 1
ATOM 669 C C . GLU A 1 84 ? -0.269 7.741 12.922 1.00 80.31 84 GLU A C 1
ATOM 671 O O . GLU A 1 84 ? 0.429 8.253 13.798 1.00 80.31 84 GLU A O 1
ATOM 676 N N . LEU A 1 85 ? -0.766 8.428 11.902 1.00 74.12 85 LEU A N 1
ATOM 677 C CA . LEU A 1 85 ? -0.870 9.870 11.923 1.00 74.12 85 LEU A CA 1
ATOM 678 C C . LEU A 1 85 ? -2.089 10.168 12.787 1.00 74.12 85 LEU A C 1
ATOM 680 O O . LEU A 1 85 ? -3.203 10.334 12.292 1.00 74.12 85 LEU A O 1
ATOM 684 N N . SER A 1 86 ? -1.875 10.173 14.104 1.00 56.16 86 SER A N 1
ATOM 685 C CA . SER A 1 86 ? -2.805 10.821 15.015 1.00 56.16 86 SER A CA 1
ATOM 686 C C . SER A 1 86 ? -2.995 12.231 14.480 1.00 56.16 86 SER A C 1
ATOM 688 O O . SER A 1 86 ? -2.007 12.961 14.354 1.00 56.16 86 SER A O 1
ATOM 690 N N . SER A 1 87 ? -4.226 12.576 14.104 1.00 49.31 87 SER A N 1
ATOM 691 C CA . SER A 1 87 ? -4.607 13.935 13.739 1.00 49.31 87 SER A CA 1
ATOM 692 C C . SER A 1 87 ? -3.891 14.884 14.691 1.00 49.31 87 SER A C 1
ATOM 694 O O . SER A 1 87 ? -4.079 14.779 15.903 1.00 49.31 87 SER A O 1
ATOM 696 N N . VAL A 1 88 ? -3.005 15.734 14.168 1.00 50.84 88 VAL A N 1
ATOM 697 C CA . VAL A 1 88 ? -2.383 16.784 14.971 1.00 50.84 88 VAL A CA 1
ATOM 698 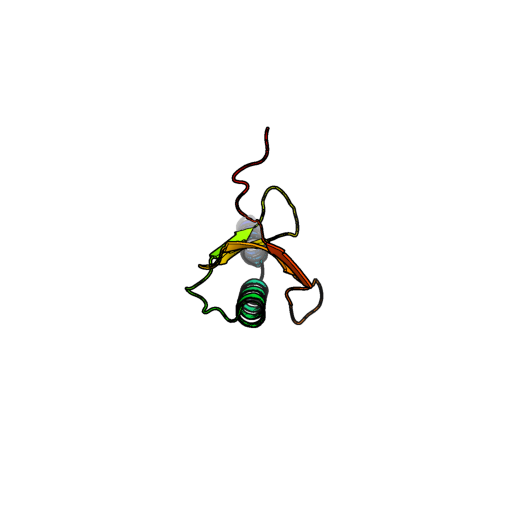C C . VAL A 1 88 ? -3.503 17.757 15.309 1.00 50.84 88 VAL A C 1
ATOM 700 O O . VAL A 1 88 ? -3.768 18.712 14.586 1.00 50.84 88 VAL A O 1
ATOM 703 N N . GLU A 1 89 ? -4.211 17.461 16.388 1.00 50.91 89 GLU A N 1
ATOM 704 C CA . GLU A 1 89 ? -5.102 18.380 17.057 1.00 50.91 89 GLU A CA 1
ATOM 705 C C . GLU A 1 89 ? -4.543 18.576 18.463 1.00 50.91 89 GLU A C 1
ATOM 707 O O . GLU A 1 89 ? -4.776 17.785 19.372 1.00 50.91 89 GLU A O 1
ATOM 712 N N . GLY A 1 90 ? -3.757 19.647 18.595 1.00 51.38 90 GLY A N 1
ATOM 713 C CA . GLY A 1 90 ? -3.451 20.274 19.873 1.00 51.38 90 GLY A CA 1
ATOM 714 C C . GLY A 1 90 ? -2.101 19.920 20.481 1.00 51.38 90 GLY A C 1
ATOM 715 O O . GLY A 1 90 ? -2.027 19.057 21.342 1.00 51.38 90 GLY A O 1
ATOM 716 N N 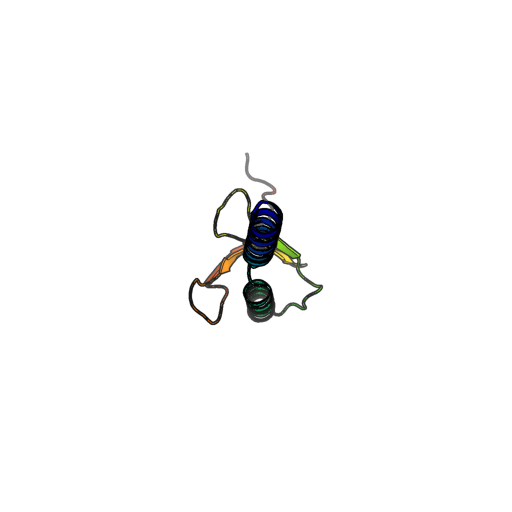. GLU A 1 91 ? -1.069 20.693 20.137 1.00 47.62 91 GLU A N 1
ATOM 717 C CA . GLU A 1 91 ? -0.072 21.117 21.127 1.00 47.62 91 GLU A CA 1
ATOM 718 C C . GLU A 1 91 ? 0.699 22.344 20.618 1.00 47.62 91 GLU A C 1
ATOM 720 O O . GLU A 1 91 ? 1.816 22.243 20.130 1.00 47.62 91 GLU A O 1
ATOM 725 N N . GLU A 1 92 ? 0.098 23.529 20.741 1.00 47.50 92 GLU A N 1
ATOM 726 C CA . GLU A 1 92 ? 0.869 24.720 21.107 1.00 47.50 92 GLU A CA 1
ATOM 727 C C . GLU A 1 92 ? 0.127 25.414 22.255 1.00 47.50 92 GLU A C 1
ATOM 729 O O . GLU A 1 92 ? -1.065 25.720 22.162 1.00 47.50 92 GLU A O 1
ATOM 734 N N . ALA A 1 93 ? 0.849 25.499 23.372 1.00 39.41 93 ALA A N 1
ATOM 735 C CA . ALA A 1 93 ? 0.443 25.961 24.694 1.00 39.41 93 ALA A CA 1
ATOM 736 C C . ALA A 1 93 ? 0.474 27.490 24.836 1.00 39.41 93 ALA A C 1
ATOM 738 O O . ALA A 1 93 ? 1.207 28.148 24.063 1.00 39.41 93 ALA A O 1
#